Protein AF-J0D3K5-F1 (afdb_monomer_lite)

Secondary structure (DSSP, 8-state):
-HHHHHHHHHSS---HHHHHHHHHHHHHHHHHHIIIIITT-GGGHHHHHHHHHHHHHHHHHHHHH--HIIIIIHHHHHHHHHHHHHH--SS-TTTT--

Foldseek 3Di:
DQVQLLVQQADQDHDLVSLVVSLVVLVVVLVVCCVPPVVVPPVRCVVVVPRVVVSNCSSVVCVVPNGPNVPPVVVVVVVLVVQQVVVVCPPCSCPPVD

Sequence (98 aa):
LLVAGIRIIYQKRATREQLEQAADYLARFLKGFEELYIRRRQERMHLHTQIIHLVQHLAPEYLRVGPGGLHSQWTLERHIGNLTDELRLHSNPYQNLA

pLDDT: mean 88.51, std 10.03, range [55.66, 98.12]

Radius of gyration: 17.69 Å; chains: 1; bounding box: 28×44×45 Å

Structure (mmCIF, N/CA/C/O backbone):
data_AF-J0D3K5-F1
#
_entry.id   AF-J0D3K5-F1
#
loop_
_atom_site.group_PDB
_atom_site.id
_atom_site.type_symbol
_atom_site.label_atom_id
_atom_site.label_alt_id
_atom_site.label_comp_id
_atom_site.label_asym_id
_atom_site.label_entity_id
_atom_site.label_seq_id
_atom_site.pdbx_PDB_ins_code
_atom_site.Cartn_x
_atom_site.Cartn_y
_atom_site.Cartn_z
_atom_site.occupancy
_atom_site.B_iso_or_equiv
_atom_site.auth_seq_id
_atom_site.auth_comp_id
_atom_site.auth_asym_id
_atom_site.auth_atom_id
_atom_site.pdbx_PDB_model_num
ATOM 1 N N . LEU A 1 1 ? -11.653 2.966 0.189 1.00 92.25 1 LEU A N 1
ATOM 2 C CA . LEU A 1 1 ? -10.313 3.474 0.568 1.00 92.25 1 LEU A CA 1
ATOM 3 C C . LEU A 1 1 ? -9.210 2.462 0.262 1.00 92.25 1 LEU A C 1
ATOM 5 O O . LEU A 1 1 ? -8.291 2.842 -0.447 1.00 92.25 1 LEU A O 1
ATOM 9 N N . LEU A 1 2 ? -9.347 1.182 0.652 1.00 95.62 2 LEU A N 1
ATOM 10 C CA . LEU A 1 2 ? -8.371 0.125 0.316 1.00 95.62 2 LEU A CA 1
ATOM 11 C C . LEU A 1 2 ? -7.957 0.119 -1.163 1.00 95.62 2 LEU A C 1
ATOM 13 O O . LEU A 1 2 ? -6.789 0.315 -1.467 1.00 95.62 2 LEU A O 1
ATOM 17 N N . VAL A 1 3 ? -8.915 -0.045 -2.084 1.00 96.88 3 VAL A N 1
ATOM 18 C CA . VAL A 1 3 ? -8.635 -0.136 -3.532 1.00 96.88 3 VAL A CA 1
ATOM 19 C C . VAL A 1 3 ? -7.857 1.077 -4.051 1.00 96.88 3 VAL A C 1
ATOM 21 O O . VAL A 1 3 ? -6.952 0.921 -4.864 1.00 96.88 3 VAL A O 1
ATOM 24 N N . ALA A 1 4 ? -8.183 2.280 -3.572 1.00 97.44 4 ALA A N 1
ATOM 25 C CA . ALA A 1 4 ? -7.495 3.500 -3.982 1.00 97.44 4 ALA A CA 1
ATOM 26 C C . ALA A 1 4 ? -6.033 3.509 -3.504 1.00 97.44 4 ALA A C 1
ATOM 28 O O . ALA A 1 4 ? -5.142 3.760 -4.308 1.00 97.44 4 ALA A O 1
ATOM 29 N N . GLY A 1 5 ? -5.784 3.156 -2.236 1.00 96.62 5 GLY A N 1
ATOM 30 C CA . GLY A 1 5 ? -4.424 3.026 -1.706 1.00 96.62 5 GLY A CA 1
ATOM 31 C C . GLY A 1 5 ? -3.618 1.955 -2.444 1.00 96.62 5 GLY A C 1
ATOM 32 O O . GLY A 1 5 ? -2.519 2.227 -2.914 1.00 96.62 5 GLY A O 1
ATOM 33 N N . ILE A 1 6 ? -4.194 0.766 -2.650 1.00 95.75 6 ILE A N 1
ATOM 34 C CA . ILE A 1 6 ? -3.537 -0.337 -3.371 1.00 95.75 6 ILE A CA 1
ATOM 35 C C . ILE A 1 6 ? -3.161 0.061 -4.804 1.00 95.75 6 ILE A C 1
ATOM 37 O O . ILE A 1 6 ? -2.048 -0.219 -5.239 1.00 95.75 6 ILE A O 1
ATOM 41 N N . ARG A 1 7 ? -4.032 0.769 -5.534 1.00 96.44 7 ARG A N 1
ATOM 42 C CA . ARG A 1 7 ? -3.714 1.235 -6.896 1.00 96.44 7 ARG A CA 1
ATOM 43 C C . ARG A 1 7 ? -2.485 2.147 -6.936 1.00 96.44 7 ARG A C 1
ATOM 45 O O . ARG A 1 7 ? -1.682 2.019 -7.854 1.00 96.44 7 ARG A O 1
ATOM 52 N N . ILE A 1 8 ? -2.311 3.013 -5.937 1.00 96.69 8 ILE A N 1
ATOM 53 C CA . ILE A 1 8 ? -1.134 3.887 -5.829 1.00 96.69 8 ILE A CA 1
ATOM 54 C C . ILE A 1 8 ? 0.134 3.091 -5.473 1.00 96.69 8 ILE A C 1
ATOM 56 O O . ILE A 1 8 ? 1.214 3.399 -5.968 1.00 96.69 8 ILE A O 1
ATOM 60 N N . ILE A 1 9 ? 0.024 2.053 -4.640 1.00 96.25 9 ILE A N 1
ATOM 61 C CA . ILE A 1 9 ? 1.175 1.226 -4.240 1.00 96.25 9 ILE A CA 1
ATOM 62 C C . ILE A 1 9 ? 1.687 0.347 -5.390 1.00 96.25 9 ILE A C 1
ATOM 64 O O . ILE A 1 9 ? 2.890 0.112 -5.507 1.00 96.25 9 ILE A O 1
ATOM 68 N N . TYR A 1 10 ? 0.788 -0.162 -6.232 1.00 94.50 10 TYR A N 1
ATOM 69 C CA . TYR A 1 10 ? 1.132 -1.154 -7.258 1.00 94.50 10 TYR A CA 1
ATOM 70 C C . TYR A 1 10 ? 1.334 -0.570 -8.664 1.00 94.50 10 TYR A C 1
ATOM 72 O O . TYR A 1 10 ? 1.725 -1.298 -9.575 1.00 94.50 10 TYR A O 1
ATOM 80 N N . GLN A 1 11 ? 1.133 0.734 -8.866 1.00 91.50 11 GLN A N 1
ATOM 81 C CA . GLN A 1 11 ? 1.534 1.395 -10.113 1.00 91.50 11 GLN A CA 1
ATOM 82 C C . GLN A 1 11 ? 3.062 1.481 -10.239 1.00 91.50 11 GLN A C 1
ATOM 84 O O . GLN A 1 11 ? 3.788 1.525 -9.253 1.00 91.50 11 GLN A O 1
ATOM 89 N N . LYS A 1 12 ? 3.565 1.552 -11.478 1.00 92.44 12 LYS A N 1
ATOM 90 C CA . LYS A 1 12 ? 5.012 1.555 -11.775 1.00 92.44 12 LYS A CA 1
ATOM 91 C C . LYS A 1 12 ? 5.775 2.737 -11.165 1.00 92.44 12 LYS A C 1
ATOM 93 O O . LYS A 1 12 ? 6.990 2.655 -11.014 1.00 92.44 12 LYS A O 1
ATOM 98 N N . ARG A 1 13 ? 5.095 3.860 -10.920 1.00 93.94 13 ARG A N 1
ATOM 99 C CA . ARG A 1 13 ? 5.658 5.099 -10.369 1.00 93.94 13 ARG A CA 1
ATOM 100 C C . ARG A 1 13 ? 4.584 5.819 -9.564 1.00 93.94 13 ARG A C 1
ATOM 102 O O . ARG A 1 13 ? 3.433 5.830 -9.983 1.00 93.94 13 ARG A O 1
ATOM 109 N N . ALA A 1 14 ? 4.984 6.451 -8.471 1.00 96.06 14 ALA A N 1
ATOM 110 C CA . ALA A 1 14 ? 4.144 7.247 -7.593 1.00 96.06 14 ALA A CA 1
ATOM 111 C C . ALA A 1 14 ? 5.002 8.377 -7.016 1.00 96.06 14 ALA A C 1
ATOM 113 O O . ALA A 1 14 ? 6.188 8.161 -6.744 1.00 96.06 14 ALA A O 1
ATOM 114 N N . THR A 1 15 ? 4.429 9.565 -6.848 1.00 96.94 15 THR A N 1
ATOM 115 C CA . THR A 1 15 ? 5.097 10.669 -6.146 1.00 96.94 15 THR A CA 1
ATOM 116 C C . THR A 1 15 ? 4.991 10.487 -4.633 1.00 96.94 15 THR A C 1
ATOM 118 O O . THR A 1 15 ? 4.189 9.686 -4.146 1.00 96.94 15 THR A O 1
ATOM 121 N N . ARG A 1 16 ? 5.782 11.240 -3.863 1.00 95.88 16 ARG A N 1
ATOM 122 C CA . ARG A 1 16 ? 5.735 11.184 -2.397 1.00 95.88 16 ARG A CA 1
ATOM 123 C C . ARG A 1 16 ? 4.357 11.567 -1.854 1.00 95.88 16 ARG A C 1
ATOM 125 O O . ARG A 1 16 ? 3.852 10.891 -0.968 1.00 95.88 16 ARG A O 1
ATOM 132 N N . GLU A 1 17 ? 3.718 12.567 -2.447 1.00 97.94 17 GLU A N 1
ATOM 133 C CA . GLU A 1 17 ? 2.384 13.041 -2.067 1.00 97.94 17 GLU A CA 1
ATOM 134 C C . GLU A 1 17 ? 1.327 11.958 -2.317 1.00 97.94 17 GLU A C 1
ATOM 136 O O . GLU A 1 17 ? 0.437 11.737 -1.497 1.00 97.94 17 GLU A O 1
ATOM 141 N N . GLN A 1 18 ? 1.447 11.224 -3.430 1.00 97.62 18 GLN A N 1
ATOM 142 C CA . GLN A 1 18 ? 0.580 10.079 -3.705 1.00 97.62 18 GLN A CA 1
ATOM 143 C C . GLN A 1 18 ? 0.789 8.964 -2.674 1.00 97.62 18 GLN A C 1
ATOM 145 O O . GLN A 1 18 ? -0.181 8.355 -2.231 1.00 97.62 18 GLN A O 1
ATOM 150 N N . LEU A 1 19 ? 2.030 8.700 -2.256 1.00 97.12 19 LEU A N 1
ATOM 151 C CA . LEU A 1 19 ? 2.324 7.687 -1.236 1.00 97.12 19 LEU A CA 1
ATOM 152 C C . LEU A 1 19 ? 1.808 8.086 0.150 1.00 97.12 19 LEU A C 1
ATOM 154 O O . LEU A 1 19 ? 1.285 7.236 0.867 1.00 97.12 19 LEU A O 1
ATOM 158 N N . GLU A 1 20 ? 1.890 9.365 0.510 1.00 97.62 20 GLU A N 1
ATOM 159 C CA . GLU A 1 20 ? 1.292 9.902 1.738 1.00 97.62 20 GLU A CA 1
ATOM 160 C C . GLU A 1 20 ? -0.240 9.785 1.700 1.00 97.62 20 GLU A C 1
ATOM 162 O O . GLU A 1 20 ? -0.858 9.329 2.665 1.00 97.62 20 GLU A O 1
ATOM 167 N N . GLN A 1 21 ? -0.858 10.072 0.551 1.00 97.94 21 GLN A N 1
ATOM 168 C CA . GLN A 1 21 ? -2.288 9.848 0.337 1.00 97.94 21 GLN A CA 1
ATOM 169 C C . GLN A 1 21 ? -2.663 8.360 0.431 1.00 97.94 21 GLN A C 1
ATOM 171 O O . GLN A 1 21 ? -3.676 8.008 1.040 1.00 97.94 21 GLN A O 1
ATOM 176 N N . ALA A 1 22 ? -1.852 7.467 -0.140 1.00 97.50 22 ALA A N 1
ATOM 177 C CA . ALA A 1 22 ? -2.058 6.030 -0.024 1.00 97.50 22 ALA A CA 1
ATOM 178 C C . ALA A 1 22 ? -1.965 5.579 1.439 1.00 97.50 22 ALA A C 1
ATOM 180 O O . ALA A 1 22 ? -2.820 4.816 1.888 1.00 97.50 22 ALA A O 1
ATOM 181 N N . ALA A 1 23 ? -0.988 6.084 2.196 1.00 97.06 23 ALA A N 1
ATOM 182 C CA . ALA A 1 23 ? -0.846 5.794 3.617 1.00 97.06 23 ALA A CA 1
ATOM 183 C C . ALA A 1 23 ? -2.096 6.210 4.415 1.00 97.06 23 ALA A C 1
ATOM 185 O O . ALA A 1 23 ? -2.607 5.396 5.187 1.00 97.06 23 ALA A O 1
ATOM 186 N N . ASP A 1 24 ? -2.652 7.407 4.177 1.00 97.75 24 ASP A N 1
ATOM 187 C CA . ASP A 1 24 ? -3.917 7.841 4.800 1.00 97.75 24 ASP A CA 1
ATOM 188 C C . ASP A 1 24 ? -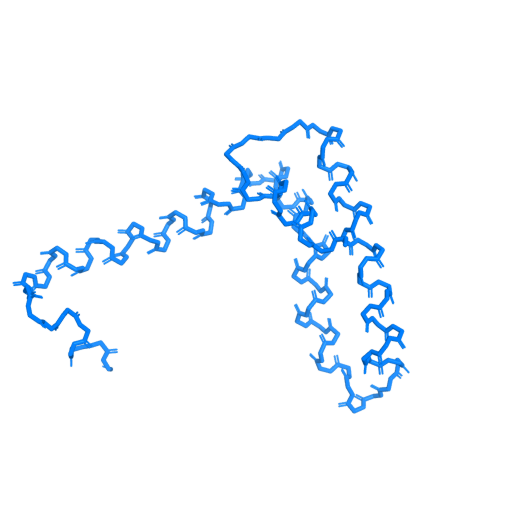5.080 6.902 4.445 1.00 97.75 24 ASP A C 1
ATOM 190 O O . ASP A 1 24 ? -5.804 6.416 5.320 1.00 97.75 24 ASP A O 1
ATOM 194 N N . TYR A 1 25 ? -5.245 6.584 3.158 1.00 98.12 25 TYR A N 1
ATOM 195 C CA . TYR A 1 25 ? -6.326 5.714 2.696 1.00 98.12 25 TYR A CA 1
ATOM 196 C C . TYR A 1 25 ? -6.261 4.320 3.318 1.00 98.12 25 TYR A C 1
ATOM 198 O O . TYR A 1 25 ? -7.297 3.768 3.708 1.00 98.12 25 TYR A O 1
ATOM 206 N N . LEU A 1 26 ? -5.061 3.750 3.413 1.00 97.00 26 LEU A N 1
ATOM 207 C CA . LEU A 1 26 ? -4.842 2.435 4.000 1.00 97.00 26 LEU A CA 1
ATOM 208 C C . LEU A 1 26 ? -5.038 2.466 5.520 1.00 97.00 26 LEU A C 1
ATOM 210 O O . LEU A 1 26 ? -5.737 1.601 6.043 1.00 97.00 26 LEU A O 1
ATOM 214 N N . ALA A 1 27 ? -4.548 3.491 6.222 1.00 96.06 27 ALA A N 1
ATOM 215 C CA . ALA A 1 27 ? -4.760 3.648 7.662 1.00 96.06 27 ALA A CA 1
ATOM 216 C C . ALA A 1 27 ? -6.251 3.775 8.019 1.00 96.06 27 ALA A C 1
ATOM 218 O O . ALA A 1 27 ? -6.749 3.100 8.923 1.00 96.06 27 ALA A O 1
ATOM 219 N N . ARG A 1 28 ? -7.004 4.586 7.265 1.00 97.31 28 ARG A N 1
ATOM 220 C CA . ARG A 1 28 ? -8.455 4.746 7.453 1.00 97.31 28 ARG A CA 1
ATOM 221 C C . ARG A 1 28 ? -9.225 3.469 7.143 1.00 97.31 28 ARG A C 1
ATOM 223 O O . ARG A 1 28 ? -10.186 3.152 7.840 1.00 97.31 28 ARG A O 1
ATOM 230 N N . PHE A 1 29 ? -8.806 2.732 6.115 1.00 96.06 29 PHE A N 1
ATOM 231 C CA . PHE A 1 29 ? -9.359 1.409 5.844 1.00 96.06 29 PHE A CA 1
ATOM 232 C C . PHE A 1 29 ? -9.105 0.448 7.011 1.00 96.06 29 PHE A C 1
ATOM 234 O O . PHE A 1 29 ? -10.050 -0.189 7.466 1.00 96.06 29 PHE A O 1
ATOM 241 N N . LEU A 1 30 ? -7.870 0.372 7.515 1.00 95.12 30 LEU A N 1
ATOM 242 C CA . LEU A 1 30 ? -7.503 -0.527 8.610 1.00 95.12 30 LEU A CA 1
ATOM 243 C C . LEU A 1 30 ? -8.264 -0.218 9.896 1.00 95.12 30 LEU A C 1
ATOM 245 O O . LEU A 1 30 ? -8.727 -1.143 10.554 1.00 95.12 30 LEU A O 1
ATOM 249 N N . LYS A 1 31 ? -8.476 1.065 10.210 1.00 94.56 31 LYS A N 1
ATOM 250 C CA . LYS A 1 31 ? -9.330 1.465 11.333 1.00 94.56 31 LYS A CA 1
ATOM 251 C C . LYS A 1 31 ? -10.750 0.903 11.191 1.00 94.56 31 LYS A C 1
ATOM 253 O O . LYS A 1 31 ? -11.249 0.269 12.113 1.00 94.56 31 LYS A O 1
ATOM 258 N N . GLY A 1 32 ? -11.374 1.076 10.024 1.00 94.62 32 GLY A N 1
ATOM 259 C CA . GLY A 1 32 ? -12.708 0.522 9.766 1.00 94.62 32 GLY A CA 1
ATOM 260 C C . GLY A 1 32 ? -12.728 -1.010 9.760 1.00 94.62 32 GLY A C 1
ATOM 261 O O . GLY A 1 32 ? -13.690 -1.620 10.219 1.00 94.62 32 GLY A O 1
ATOM 262 N N . PHE A 1 33 ? -11.659 -1.647 9.279 1.00 93.38 33 PHE A N 1
ATOM 263 C CA . PHE A 1 33 ? -11.518 -3.101 9.300 1.00 93.38 33 PHE A CA 1
ATOM 264 C C . PHE A 1 33 ? -11.447 -3.642 10.735 1.00 93.38 33 PHE A C 1
ATOM 266 O O . PHE A 1 33 ? -12.174 -4.577 11.078 1.00 93.38 33 PHE A O 1
ATOM 273 N N . GLU A 1 34 ? -10.630 -3.017 11.585 1.00 93.06 34 GLU A N 1
ATOM 274 C CA . GLU A 1 34 ? -10.538 -3.329 13.011 1.00 93.06 34 GLU A CA 1
ATOM 275 C C . GLU A 1 34 ? -11.903 -3.165 13.693 1.00 93.06 34 GLU A C 1
ATOM 277 O O . GLU A 1 34 ? -12.362 -4.075 14.378 1.00 93.06 34 GLU A O 1
ATOM 282 N N . GLU A 1 35 ? -12.597 -2.049 13.458 1.00 94.06 35 GLU A N 1
ATOM 283 C CA . GLU A 1 35 ? -13.900 -1.748 14.068 1.00 94.06 35 GLU A CA 1
ATOM 284 C C . GLU A 1 35 ? -15.026 -2.694 13.616 1.00 94.06 35 GLU A C 1
ATOM 286 O O . GLU A 1 35 ? -15.906 -3.022 14.411 1.00 94.06 35 GLU A O 1
ATOM 291 N N . LEU A 1 36 ? -15.016 -3.160 12.365 1.00 94.38 36 LEU A N 1
ATOM 292 C CA . LEU A 1 36 ? -16.077 -4.019 11.828 1.00 94.38 36 LEU A CA 1
ATOM 293 C C . LEU A 1 36 ? -15.831 -5.504 12.104 1.00 94.38 36 LEU A C 1
ATOM 295 O O . LEU A 1 36 ? -16.749 -6.227 12.504 1.00 94.38 36 LEU A O 1
ATOM 299 N N . TYR A 1 37 ? -14.602 -5.972 11.897 1.00 92.06 37 TYR A N 1
ATOM 300 C CA . TYR A 1 37 ? -14.318 -7.404 11.835 1.00 92.06 37 TYR A CA 1
ATOM 301 C C . TYR A 1 37 ? -13.654 -7.926 13.105 1.00 92.06 37 TYR A C 1
ATOM 303 O O . TYR A 1 37 ? -14.114 -8.934 13.649 1.00 92.06 37 TYR A O 1
ATOM 311 N N . ILE A 1 38 ? -12.633 -7.242 13.621 1.00 92.06 38 ILE A N 1
ATOM 312 C CA . ILE A 1 38 ? -11.839 -7.727 14.761 1.00 92.06 38 ILE A CA 1
ATOM 313 C C . ILE A 1 38 ? -12.487 -7.313 16.084 1.00 92.06 38 ILE A C 1
ATOM 315 O O . ILE A 1 38 ? -12.661 -8.146 16.974 1.00 92.06 38 ILE A O 1
ATOM 319 N N . ARG A 1 39 ? -12.934 -6.057 16.194 1.00 93.25 39 ARG A N 1
ATOM 320 C CA . ARG A 1 39 ? -13.591 -5.462 17.369 1.00 93.25 39 ARG A CA 1
ATOM 321 C C . ARG A 1 39 ? -12.793 -5.653 18.662 1.00 93.25 39 ARG A C 1
ATOM 323 O O . ARG A 1 39 ? -13.399 -5.838 19.718 1.00 93.25 39 ARG A O 1
ATOM 330 N N . ARG A 1 40 ? -11.454 -5.661 18.581 1.00 89.62 40 ARG A N 1
ATOM 331 C CA . ARG A 1 40 ? -10.543 -5.982 19.698 1.00 89.62 40 ARG A CA 1
ATOM 332 C C . ARG A 1 40 ? -10.866 -7.300 20.409 1.00 89.62 40 ARG A C 1
ATOM 334 O O . ARG A 1 40 ? -10.601 -7.456 21.599 1.00 89.62 40 ARG A O 1
ATOM 341 N N . ARG A 1 41 ? -11.483 -8.244 19.700 1.00 93.12 41 ARG A N 1
ATOM 342 C CA . ARG A 1 41 ? -11.862 -9.534 20.264 1.00 93.12 41 ARG A CA 1
ATOM 343 C C . ARG A 1 41 ? -10.720 -10.522 20.128 1.00 93.12 41 ARG A C 1
ATOM 345 O O . ARG A 1 41 ? -10.214 -10.736 19.026 1.00 93.12 41 ARG A O 1
ATOM 352 N N . GLN A 1 42 ? -10.337 -11.142 21.240 1.00 92.19 42 GLN A N 1
ATOM 353 C CA . GLN A 1 42 ? -9.179 -12.031 21.306 1.00 92.19 42 GLN A CA 1
ATOM 354 C C . GLN A 1 42 ? -9.280 -13.188 20.307 1.00 92.19 42 GLN A C 1
ATOM 356 O O . GLN A 1 42 ? -8.300 -13.501 19.634 1.00 92.19 42 GLN A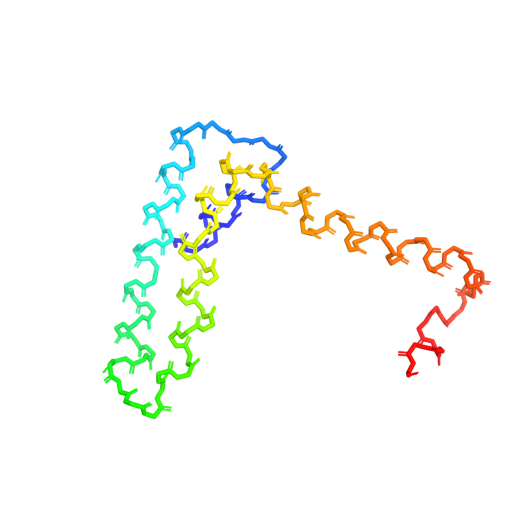 O 1
ATOM 361 N N . GLU A 1 43 ? -10.473 -13.757 20.116 1.00 94.00 43 GLU A N 1
ATOM 362 C CA . GLU A 1 43 ? -10.701 -14.849 19.167 1.00 94.00 43 GLU A CA 1
ATOM 363 C C . GLU A 1 43 ? -10.478 -14.444 17.698 1.00 94.00 43 GLU A C 1
ATOM 365 O O . GLU A 1 43 ? -10.322 -15.302 16.834 1.00 94.00 43 GLU A O 1
ATOM 370 N N . ARG A 1 44 ? -10.404 -13.138 17.405 1.00 90.19 44 ARG A N 1
ATOM 371 C CA . ARG 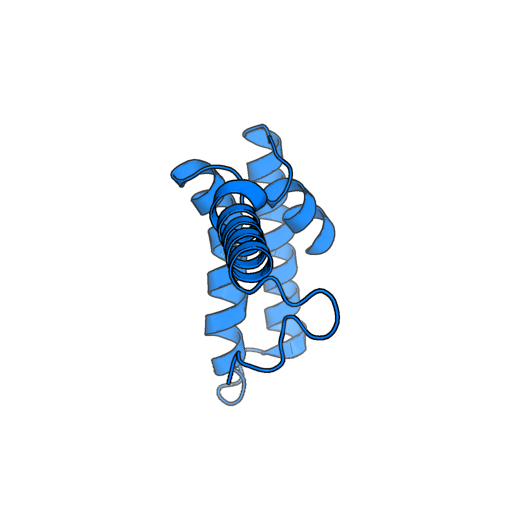A 1 44 ? -10.204 -12.572 16.059 1.00 90.19 44 ARG A CA 1
ATOM 372 C C . ARG A 1 44 ? -8.858 -11.878 15.882 1.00 90.19 44 ARG A C 1
ATOM 374 O O . ARG A 1 44 ? -8.557 -11.428 14.780 1.00 90.19 44 ARG A O 1
ATOM 381 N N . MET A 1 45 ? -8.027 -11.822 16.922 1.00 87.31 45 MET A N 1
ATOM 382 C CA . MET A 1 45 ? -6.723 -11.147 16.867 1.00 87.31 45 MET A CA 1
ATOM 383 C C . MET A 1 45 ? -5.767 -11.763 15.841 1.00 87.31 45 MET A C 1
ATOM 385 O O . MET A 1 45 ? -4.893 -11.072 15.329 1.00 87.31 45 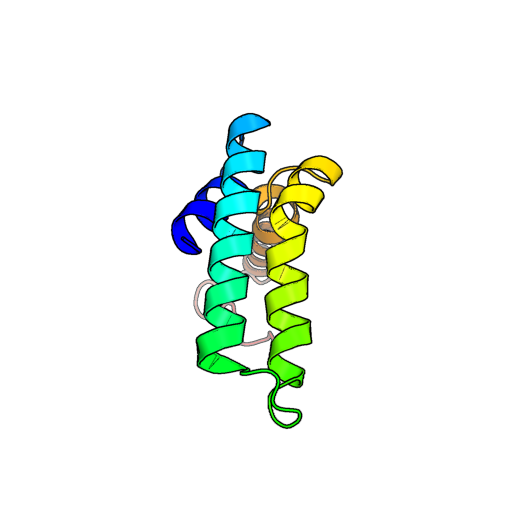MET A O 1
ATOM 389 N N . HIS A 1 46 ? -5.958 -13.028 15.465 1.00 86.12 46 HIS A N 1
ATOM 390 C CA . HIS A 1 46 ? -5.194 -13.653 14.383 1.00 86.12 46 HIS A CA 1
ATOM 391 C C . HIS A 1 46 ? -5.373 -12.934 13.028 1.00 86.12 46 HIS A C 1
ATOM 393 O O . HIS A 1 46 ? -4.441 -12.900 12.227 1.00 86.12 46 HIS A O 1
ATOM 399 N N . LEU A 1 47 ? -6.530 -12.299 12.787 1.00 82.81 47 LEU A N 1
ATOM 400 C CA . LEU A 1 47 ? -6.778 -11.476 11.595 1.00 82.81 47 LEU A CA 1
ATOM 401 C C . LEU A 1 47 ? -6.037 -10.134 11.656 1.00 82.81 47 LEU A C 1
ATOM 403 O O . LEU A 1 47 ? -5.661 -9.596 10.613 1.00 82.81 47 LEU A O 1
ATOM 407 N N . HIS A 1 48 ? -5.807 -9.606 12.865 1.00 83.81 48 HIS A N 1
ATOM 408 C CA . HIS A 1 48 ? -5.101 -8.344 13.082 1.00 83.81 48 HIS A CA 1
ATOM 409 C C . HIS A 1 48 ? -3.675 -8.441 12.536 1.00 83.81 48 HIS A C 1
ATOM 411 O O . HIS A 1 48 ? -3.274 -7.637 11.700 1.00 83.81 48 HIS A O 1
ATOM 417 N N . THR A 1 49 ? -2.913 -9.452 12.957 1.00 77.12 49 THR A N 1
ATOM 418 C CA . THR A 1 49 ? -1.490 -9.573 12.612 1.00 77.12 49 THR A CA 1
ATOM 419 C C . THR A 1 49 ? -1.250 -9.636 11.109 1.00 77.12 49 THR A C 1
ATOM 421 O O . THR A 1 49 ? -0.360 -8.955 10.618 1.00 77.12 49 THR A O 1
ATOM 424 N N . GLN A 1 50 ? -2.039 -10.409 10.360 1.00 79.00 50 GLN A N 1
ATOM 425 C CA . GLN A 1 50 ? -1.784 -10.583 8.927 1.00 79.00 50 GLN A CA 1
ATOM 426 C C . GLN A 1 50 ? -2.215 -9.368 8.105 1.00 79.00 50 GLN A C 1
ATOM 428 O O . GLN A 1 50 ? -1.451 -8.883 7.274 1.00 79.00 50 GLN A O 1
ATOM 433 N N . ILE A 1 51 ? -3.423 -8.851 8.342 1.00 84.12 51 ILE A N 1
ATOM 434 C CA . ILE A 1 51 ? -3.988 -7.800 7.490 1.00 84.12 51 ILE A CA 1
ATOM 435 C C . ILE A 1 51 ? -3.431 -6.429 7.862 1.00 84.12 51 ILE A C 1
ATOM 437 O O . ILE A 1 51 ? -3.034 -5.677 6.973 1.00 84.12 51 ILE A O 1
ATOM 441 N N . ILE A 1 52 ? -3.374 -6.096 9.155 1.00 83.38 52 ILE A N 1
ATOM 442 C CA . ILE A 1 52 ? -2.926 -4.765 9.583 1.00 83.38 52 ILE A CA 1
ATOM 443 C C . ILE A 1 52 ? -1.443 -4.595 9.296 1.00 83.38 52 ILE A C 1
ATOM 445 O O . ILE A 1 52 ? -1.078 -3.600 8.680 1.00 83.38 52 ILE A O 1
ATOM 449 N N . HIS A 1 53 ? -0.604 -5.577 9.640 1.00 82.81 53 HIS A N 1
ATOM 450 C CA . HIS A 1 53 ? 0.831 -5.477 9.381 1.00 82.81 53 HIS A CA 1
ATOM 451 C C . HIS A 1 53 ? 1.123 -5.341 7.882 1.00 82.81 53 HIS A C 1
ATOM 453 O O . HIS A 1 53 ? 1.806 -4.402 7.475 1.00 82.81 53 HIS A O 1
ATOM 459 N N . LEU A 1 54 ? 0.546 -6.215 7.047 1.00 86.88 54 LEU A N 1
ATOM 460 C CA . LEU A 1 54 ? 0.775 -6.173 5.604 1.00 86.88 54 LEU A CA 1
ATOM 461 C C . LEU A 1 54 ? 0.362 -4.823 5.012 1.00 86.88 54 LEU A C 1
ATOM 463 O O . LEU A 1 54 ? 1.15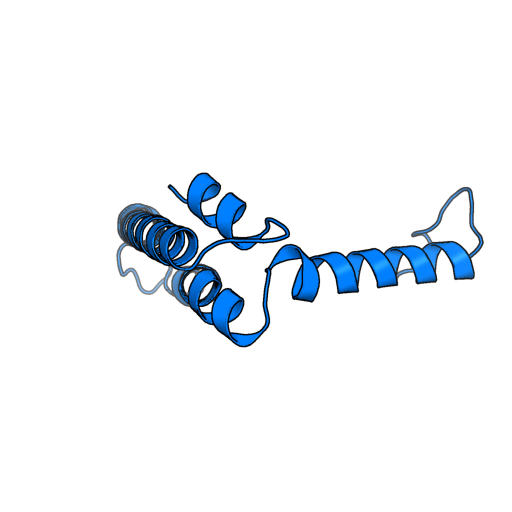8 -4.173 4.343 1.00 86.88 54 LEU A O 1
ATOM 467 N N . VAL A 1 55 ? -0.873 -4.386 5.267 1.00 92.94 55 VAL A N 1
ATOM 468 C CA . VAL A 1 55 ? -1.438 -3.191 4.628 1.00 92.94 55 VAL A CA 1
ATOM 469 C C . VAL A 1 55 ? -0.805 -1.903 5.163 1.00 92.94 55 VAL A C 1
ATOM 471 O O . VAL A 1 55 ? -0.581 -0.973 4.388 1.00 92.94 55 VAL A O 1
ATOM 474 N N . GLN A 1 56 ? -0.477 -1.840 6.457 1.00 92.50 56 GLN A N 1
ATOM 475 C CA . GLN A 1 56 ? 0.143 -0.667 7.082 1.00 92.50 56 GLN A CA 1
ATOM 476 C C . GLN A 1 56 ? 1.547 -0.398 6.532 1.00 92.50 56 GLN A C 1
ATOM 478 O O . GLN A 1 56 ? 1.949 0.760 6.407 1.00 92.50 56 GLN A O 1
ATOM 483 N N . HIS A 1 57 ? 2.290 -1.450 6.185 1.00 91.88 57 HIS A N 1
ATOM 484 C CA . HIS A 1 57 ? 3.662 -1.313 5.709 1.00 91.88 57 HIS A CA 1
ATOM 485 C C . HIS A 1 57 ? 3.790 -1.023 4.212 1.00 91.88 57 HIS A C 1
ATOM 487 O O . HIS A 1 57 ? 4.870 -0.631 3.788 1.00 91.88 57 HIS A O 1
ATOM 493 N N . LEU A 1 58 ? 2.718 -1.102 3.415 1.00 93.69 58 LEU A N 1
ATOM 494 C CA . LEU A 1 58 ? 2.811 -0.947 1.956 1.00 93.69 58 LEU A CA 1
ATOM 495 C C . LEU A 1 58 ? 3.426 0.386 1.493 1.00 93.69 58 LEU A C 1
ATOM 497 O O . LEU A 1 58 ? 4.281 0.387 0.611 1.00 93.69 58 LEU A O 1
ATOM 501 N N . ALA A 1 59 ? 3.016 1.522 2.066 1.00 95.00 59 ALA A N 1
ATOM 502 C CA . ALA A 1 59 ? 3.546 2.831 1.662 1.00 95.00 59 ALA A CA 1
ATOM 503 C C . ALA A 1 59 ? 4.998 3.073 2.136 1.00 95.00 59 ALA A C 1
ATOM 505 O O . ALA A 1 59 ? 5.820 3.484 1.313 1.00 95.00 59 ALA A O 1
ATOM 506 N N . PRO A 1 60 ? 5.367 2.780 3.402 1.00 93.69 60 PRO A N 1
ATOM 507 C CA . PRO A 1 60 ? 6.769 2.797 3.828 1.00 93.69 60 PRO A CA 1
ATOM 508 C C . PRO A 1 60 ? 7.662 1.870 2.998 1.00 93.69 60 PRO A C 1
ATOM 510 O O . PRO A 1 60 ? 8.777 2.238 2.637 1.00 93.69 60 PRO A O 1
ATOM 513 N N . GLU A 1 61 ? 7.160 0.685 2.662 1.00 93.75 61 GLU A N 1
ATOM 514 C CA . GLU A 1 61 ? 7.893 -0.301 1.878 1.00 93.75 61 GLU A CA 1
ATOM 515 C C . GLU A 1 61 ? 8.124 0.184 0.446 1.00 93.75 61 GLU A C 1
ATOM 517 O O . GLU A 1 61 ? 9.235 0.065 -0.069 1.00 93.75 61 GLU A O 1
ATOM 522 N N . TYR A 1 62 ? 7.129 0.845 -0.156 1.00 94.94 62 TYR A N 1
ATOM 523 C CA . TYR A 1 62 ? 7.294 1.502 -1.450 1.00 94.94 62 TYR A CA 1
ATOM 524 C C . TYR A 1 62 ? 8.478 2.482 -1.435 1.00 94.94 62 TYR A C 1
ATOM 526 O O . TYR A 1 62 ? 9.277 2.511 -2.368 1.00 94.94 62 TYR A O 1
ATOM 534 N N . LEU A 1 63 ? 8.622 3.283 -0.374 1.00 93.56 63 LEU A N 1
ATOM 535 C CA . LEU A 1 63 ? 9.745 4.220 -0.237 1.00 93.56 63 LEU A CA 1
ATOM 536 C C . LEU A 1 63 ? 11.091 3.507 -0.045 1.00 93.56 63 LEU A C 1
ATOM 538 O O . LEU A 1 63 ? 12.122 4.040 -0.449 1.00 93.56 63 LEU A O 1
ATOM 542 N N . ARG A 1 64 ? 11.088 2.323 0.577 1.00 94.38 64 ARG A N 1
ATOM 543 C CA . ARG A 1 64 ? 12.294 1.555 0.906 1.00 94.38 64 ARG A CA 1
ATOM 544 C C . ARG A 1 64 ? 12.837 0.760 -0.280 1.00 94.38 64 ARG A C 1
ATOM 546 O O . ARG A 1 64 ? 14.045 0.757 -0.497 1.00 94.38 64 ARG A O 1
ATOM 553 N N . VAL A 1 65 ? 11.967 0.058 -1.006 1.00 93.50 65 VAL A N 1
ATOM 554 C CA . VAL A 1 65 ? 12.357 -0.906 -2.059 1.00 93.50 65 VAL A CA 1
ATOM 555 C C . VAL A 1 65 ? 11.722 -0.624 -3.419 1.00 93.50 65 VAL A C 1
ATOM 557 O O . VAL A 1 65 ? 11.959 -1.352 -4.380 1.00 93.50 65 VAL A O 1
ATOM 560 N N . GLY A 1 66 ? 10.945 0.450 -3.532 1.00 93.25 66 GLY A N 1
ATOM 561 C CA . GLY A 1 66 ? 10.257 0.818 -4.760 1.00 93.25 66 GLY A CA 1
ATOM 562 C C . GLY A 1 66 ? 8.889 0.144 -4.919 1.00 93.25 66 GLY A C 1
ATOM 563 O O . GLY A 1 66 ? 8.363 -0.472 -3.990 1.00 93.25 66 GLY A O 1
ATOM 564 N N . PRO A 1 67 ? 8.278 0.268 -6.108 1.00 93.44 67 PRO A N 1
ATOM 565 C CA . PRO A 1 67 ? 6.877 -0.067 -6.311 1.00 93.44 67 PRO A CA 1
ATOM 566 C C . PRO A 1 67 ? 6.502 -1.502 -5.954 1.00 93.44 67 PRO A C 1
ATOM 568 O O . PRO A 1 67 ? 7.219 -2.440 -6.310 1.00 93.44 67 PRO A O 1
ATOM 571 N N . GLY A 1 68 ? 5.325 -1.671 -5.340 1.00 86.75 68 GLY A N 1
ATOM 572 C CA . GLY A 1 68 ? 4.766 -2.973 -4.958 1.00 86.75 68 GLY A CA 1
ATOM 573 C C . GLY A 1 68 ? 4.782 -3.970 -6.110 1.00 86.75 68 GLY A C 1
ATOM 574 O O . GLY A 1 68 ? 5.321 -5.071 -5.994 1.00 86.75 68 GLY A O 1
ATOM 575 N N . GLY A 1 69 ? 4.279 -3.527 -7.264 1.00 88.88 69 GLY A N 1
ATOM 576 C CA . GLY A 1 69 ? 4.198 -4.345 -8.469 1.00 88.88 69 GLY A CA 1
ATOM 577 C C . GLY A 1 69 ? 5.555 -4.773 -9.035 1.00 88.88 69 GLY A C 1
ATOM 578 O O . GLY A 1 69 ? 5.628 -5.798 -9.701 1.00 88.88 69 GLY A O 1
ATOM 579 N N . LEU A 1 70 ? 6.637 -4.033 -8.771 1.00 89.25 70 LEU A N 1
ATOM 580 C CA . LEU A 1 70 ? 7.958 -4.357 -9.320 1.00 89.25 70 LEU A CA 1
ATOM 581 C C . LEU A 1 70 ? 8.763 -5.301 -8.426 1.00 89.25 70 LEU A C 1
ATOM 583 O O . LEU A 1 70 ? 9.471 -6.151 -8.952 1.00 89.25 70 LEU A O 1
ATOM 587 N N . HIS A 1 71 ? 8.671 -5.176 -7.101 1.00 83.81 71 HIS A N 1
ATOM 588 C CA . HIS A 1 71 ? 9.475 -6.019 -6.211 1.00 83.81 71 HIS A CA 1
ATOM 589 C C . HIS A 1 71 ? 8.787 -7.349 -5.869 1.00 83.81 71 HIS A C 1
ATOM 591 O O . HIS A 1 71 ? 9.457 -8.377 -5.780 1.00 83.81 71 HIS A O 1
ATOM 597 N N . SER A 1 72 ? 7.460 -7.346 -5.699 1.00 81.19 72 SER A N 1
ATOM 598 C CA . SER A 1 72 ? 6.700 -8.538 -5.301 1.00 81.19 72 SER A CA 1
ATOM 599 C C . SER A 1 72 ? 6.109 -9.264 -6.511 1.00 81.19 72 SER A C 1
ATOM 601 O O . SER A 1 72 ? 6.477 -10.400 -6.803 1.00 81.19 72 SER A O 1
ATOM 603 N N . GLN A 1 73 ? 5.231 -8.584 -7.250 1.00 86.25 73 GLN A N 1
ATOM 604 C CA . GLN A 1 73 ? 4.448 -9.185 -8.326 1.00 86.25 73 GLN A CA 1
ATOM 605 C C . GLN A 1 73 ? 5.316 -9.560 -9.531 1.00 86.25 73 GLN A C 1
ATOM 607 O O . GLN A 1 73 ? 5.296 -10.712 -9.954 1.00 86.25 73 GLN A O 1
ATOM 612 N N . TRP A 1 74 ? 6.124 -8.628 -10.046 1.00 89.62 74 TRP A N 1
ATOM 613 C CA . TRP A 1 74 ? 6.938 -8.877 -11.237 1.00 89.62 74 TRP A CA 1
ATOM 614 C C . TRP A 1 74 ? 7.918 -10.040 -11.050 1.00 89.62 74 TRP A C 1
ATOM 616 O O . TRP A 1 74 ? 8.053 -10.865 -11.947 1.00 89.62 74 TRP A O 1
ATOM 626 N N . THR A 1 75 ? 8.564 -10.149 -9.885 1.00 87.62 75 THR A N 1
ATOM 627 C CA . THR A 1 75 ? 9.498 -11.247 -9.588 1.00 87.62 75 THR A CA 1
ATOM 628 C C . THR A 1 75 ? 8.804 -12.608 -9.665 1.00 87.62 75 THR A C 1
ATOM 630 O O . THR A 1 75 ? 9.314 -13.525 -10.310 1.00 87.62 75 THR A O 1
ATOM 633 N N . LEU A 1 76 ? 7.621 -12.732 -9.052 1.00 89.31 76 LEU A N 1
ATOM 634 C CA . LEU A 1 76 ? 6.837 -13.968 -9.068 1.00 89.31 76 LEU A CA 1
ATOM 635 C C . LEU A 1 76 ? 6.308 -14.288 -10.468 1.00 89.31 76 LEU A C 1
ATOM 637 O O . LEU A 1 76 ? 6.473 -15.409 -10.939 1.00 89.31 76 LEU A O 1
ATOM 641 N N . GLU A 1 77 ? 5.728 -13.309 -11.162 1.00 90.50 77 GLU A N 1
ATOM 642 C CA . GLU A 1 77 ? 5.216 -13.491 -12.526 1.00 90.50 77 GLU A CA 1
ATOM 643 C C . GLU A 1 77 ? 6.328 -13.876 -13.502 1.00 90.50 77 GLU A C 1
ATOM 645 O O . GLU A 1 77 ? 6.152 -14.764 -14.338 1.00 90.50 77 GLU A O 1
ATOM 650 N N . ARG A 1 78 ? 7.505 -13.255 -13.370 1.00 89.88 78 ARG A N 1
ATOM 651 C CA . ARG A 1 78 ? 8.674 -13.597 -14.177 1.00 89.88 78 ARG A CA 1
ATOM 652 C C . ARG A 1 78 ? 9.131 -15.025 -13.906 1.00 89.88 78 ARG A C 1
ATOM 654 O O . ARG A 1 78 ? 9.446 -15.736 -14.855 1.00 89.88 78 ARG A O 1
ATOM 661 N N . HIS A 1 79 ? 9.148 -15.448 -12.644 1.00 89.12 79 HIS A N 1
ATOM 662 C CA . HIS A 1 79 ? 9.513 -16.813 -12.282 1.00 89.12 79 HIS A CA 1
ATOM 663 C C . HIS A 1 79 ? 8.515 -17.841 -12.832 1.00 89.12 79 HIS A C 1
ATOM 665 O O . HIS A 1 79 ? 8.935 -18.815 -13.450 1.00 89.12 79 HIS A O 1
ATOM 671 N N . ILE A 1 80 ? 7.208 -17.585 -12.705 1.00 88.69 80 ILE A N 1
ATOM 672 C CA . ILE A 1 80 ? 6.154 -18.423 -13.303 1.00 88.69 80 ILE A CA 1
ATOM 673 C C . ILE A 1 80 ? 6.344 -18.525 -14.820 1.00 88.69 80 ILE A C 1
ATOM 675 O O . ILE A 1 80 ? 6.263 -19.619 -15.379 1.00 88.69 80 ILE A O 1
ATOM 679 N N . GLY A 1 81 ? 6.628 -17.402 -15.486 1.00 87.81 81 GLY A N 1
ATOM 680 C CA . GLY A 1 81 ? 6.905 -17.374 -16.921 1.00 87.81 81 GLY A CA 1
ATOM 681 C C . GLY A 1 81 ? 8.107 -18.238 -17.305 1.00 87.81 81 GLY A C 1
ATOM 682 O O . GLY A 1 81 ? 7.999 -19.041 -18.227 1.00 87.81 81 GLY A O 1
ATOM 683 N N . ASN A 1 82 ? 9.215 -18.129 -16.567 1.00 89.62 82 ASN A N 1
ATOM 684 C CA . ASN A 1 82 ? 10.409 -18.943 -16.804 1.00 89.62 82 ASN A CA 1
ATOM 685 C C . ASN A 1 82 ? 10.125 -20.443 -16.613 1.00 89.62 82 ASN A C 1
ATOM 687 O O . ASN A 1 82 ? 10.465 -21.233 -17.485 1.00 89.62 82 ASN A O 1
ATOM 691 N N . LEU A 1 83 ? 9.454 -20.837 -15.523 1.00 86.06 83 LEU A N 1
ATOM 692 C CA . LEU A 1 83 ? 9.095 -22.241 -15.279 1.00 86.06 83 LEU A CA 1
ATOM 693 C C . LEU A 1 83 ? 8.183 -22.795 -16.379 1.00 86.06 83 LEU A C 1
ATOM 695 O O . LEU A 1 83 ? 8.359 -23.924 -16.829 1.00 86.06 83 LEU A O 1
ATOM 699 N N . THR A 1 84 ? 7.220 -21.993 -16.834 1.00 82.31 84 THR A N 1
ATOM 700 C CA . THR A 1 84 ? 6.307 -22.383 -17.917 1.00 82.31 84 THR A CA 1
ATOM 701 C C . THR A 1 84 ? 7.064 -22.605 -19.232 1.00 82.31 84 THR A C 1
ATOM 703 O O . THR A 1 84 ? 6.767 -23.560 -19.951 1.00 82.31 84 THR A O 1
ATOM 706 N N . ASP A 1 85 ? 8.053 -21.757 -19.532 1.00 83.12 85 ASP A N 1
ATOM 707 C CA . ASP A 1 85 ? 8.909 -21.884 -20.719 1.00 83.12 85 ASP A CA 1
ATOM 708 C C . ASP A 1 85 ? 9.835 -23.110 -20.637 1.00 83.12 85 ASP A C 1
ATOM 710 O O . ASP A 1 85 ? 9.930 -23.885 -21.589 1.00 83.12 85 ASP A O 1
ATOM 714 N N . GLU A 1 86 ? 10.454 -23.349 -19.476 1.00 83.44 86 GLU A N 1
ATOM 715 C CA . GLU A 1 86 ? 11.320 -24.510 -19.228 1.00 83.44 86 GLU A CA 1
ATOM 716 C C . GLU A 1 86 ? 10.564 -25.840 -19.316 1.00 83.44 86 GLU A C 1
ATOM 718 O O . GLU A 1 86 ? 11.066 -26.802 -19.902 1.00 83.44 86 GLU A O 1
ATOM 723 N N . LEU A 1 87 ? 9.340 -25.899 -18.781 1.00 79.81 87 LEU A N 1
ATOM 724 C CA . LEU A 1 87 ? 8.515 -27.108 -18.796 1.00 79.81 87 LEU A CA 1
ATOM 725 C C . LEU A 1 87 ? 8.055 -27.499 -20.208 1.00 79.81 87 LEU A C 1
ATOM 727 O O . LEU A 1 87 ? 7.721 -28.665 -20.423 1.00 79.81 87 LEU A O 1
ATOM 731 N N . ARG A 1 88 ? 8.024 -26.556 -21.169 1.00 68.25 88 ARG A N 1
ATOM 732 C CA . ARG A 1 88 ? 7.632 -26.774 -22.582 1.00 68.25 88 ARG A CA 1
ATOM 733 C C . ARG A 1 88 ? 6.329 -27.567 -22.768 1.00 68.25 88 ARG A C 1
ATOM 735 O O . ARG A 1 88 ? 6.127 -28.227 -23.786 1.00 68.25 88 ARG A O 1
ATOM 742 N N . LEU A 1 89 ? 5.425 -27.506 -21.793 1.00 63.31 89 LEU A N 1
ATOM 743 C CA . LEU A 1 89 ? 4.181 -28.271 -21.774 1.00 63.31 89 LEU A CA 1
ATOM 744 C C . LEU A 1 89 ? 3.030 -27.359 -22.195 1.00 63.31 89 LEU A C 1
ATOM 746 O O . LEU A 1 89 ? 2.354 -26.746 -21.374 1.00 63.31 89 LEU A O 1
ATOM 750 N N . HIS A 1 90 ? 2.816 -27.262 -23.507 1.00 63.53 90 HIS A N 1
ATOM 751 C CA . HIS A 1 90 ? 1.813 -26.372 -24.109 1.00 63.53 90 HIS A CA 1
ATOM 752 C C . HIS A 1 90 ? 0.366 -26.715 -23.714 1.00 63.53 90 HIS A C 1
ATOM 754 O O . HIS A 1 90 ? -0.524 -25.883 -23.862 1.00 63.53 90 HIS A O 1
ATOM 760 N N . SER A 1 91 ? 0.125 -27.936 -23.231 1.00 70.25 91 SER A N 1
ATOM 761 C CA . SER A 1 91 ? -1.206 -28.450 -22.909 1.00 70.25 91 SER A CA 1
ATOM 762 C C . SER A 1 91 ? -1.531 -28.478 -21.414 1.00 70.25 91 SER A C 1
ATOM 764 O O . SER A 1 91 ? -2.706 -28.399 -21.080 1.00 70.25 91 SER A O 1
ATOM 766 N N . ASN A 1 92 ? -0.536 -28.596 -20.522 1.00 65.81 92 ASN A N 1
ATOM 767 C CA . ASN A 1 92 ? -0.759 -28.782 -19.080 1.00 65.81 92 ASN A CA 1
ATOM 768 C C . ASN A 1 92 ? 0.420 -28.268 -18.216 1.00 65.81 92 ASN A C 1
ATOM 770 O O . ASN A 1 92 ? 1.097 -29.045 -17.536 1.00 65.81 92 ASN A O 1
ATOM 774 N N . PRO A 1 93 ? 0.678 -26.949 -18.202 1.00 60.34 93 PRO A N 1
ATOM 775 C CA . PRO A 1 93 ? 1.859 -26.364 -17.556 1.00 60.34 93 PRO A CA 1
ATOM 776 C C . PRO A 1 93 ? 1.914 -26.543 -16.027 1.00 60.34 93 PRO A C 1
ATOM 778 O 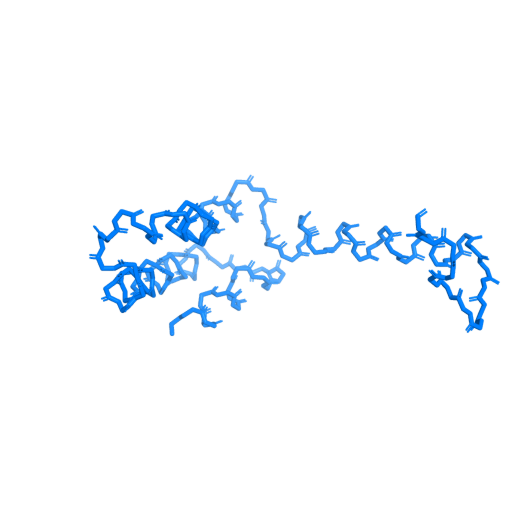O . PRO A 1 93 ? 2.973 -26.380 -15.434 1.00 60.34 93 PRO A O 1
ATOM 781 N N . TYR A 1 94 ? 0.803 -26.917 -15.384 1.00 66.56 94 TYR A N 1
ATOM 782 C CA . TYR A 1 94 ? 0.711 -27.065 -13.926 1.00 66.56 94 TYR A CA 1
ATOM 783 C C . TYR A 1 94 ? 0.705 -28.519 -13.429 1.00 66.56 94 TYR A C 1
ATOM 785 O O . TYR A 1 94 ? 0.665 -28.747 -12.224 1.00 66.56 94 TYR A O 1
ATOM 793 N N . GLN A 1 95 ? 0.744 -29.515 -14.323 1.00 67.56 95 GLN A N 1
ATOM 794 C CA . GLN A 1 95 ? 0.503 -30.919 -13.955 1.00 67.56 95 GLN A CA 1
ATOM 795 C C . GLN A 1 95 ? 1.588 -31.521 -13.041 1.00 67.56 95 GLN A C 1
ATOM 797 O O . GLN A 1 95 ? 1.315 -32.487 -12.336 1.00 67.56 95 GLN A O 1
ATOM 802 N N . ASN A 1 96 ? 2.786 -30.931 -13.017 1.00 62.66 96 ASN A N 1
ATOM 803 C CA . ASN A 1 96 ? 3.936 -31.423 -12.250 1.00 62.66 96 ASN A CA 1
ATOM 804 C C . ASN A 1 96 ? 4.336 -30.510 -11.069 1.00 62.66 96 ASN A C 1
ATOM 806 O O . ASN A 1 96 ? 5.422 -30.680 -10.529 1.00 62.66 96 ASN A O 1
ATOM 810 N N . LEU A 1 97 ? 3.510 -29.527 -10.681 1.00 61.06 97 LEU A N 1
ATOM 811 C CA . LEU A 1 97 ? 3.817 -28.567 -9.600 1.00 61.06 97 LEU A CA 1
ATOM 812 C C . LEU A 1 97 ? 3.309 -29.013 -8.208 1.00 61.06 97 LEU A C 1
ATOM 814 O O . LEU A 1 97 ? 2.929 -28.169 -7.398 1.00 61.06 97 LEU A O 1
ATOM 818 N N . ALA A 1 98 ? 3.272 -30.323 -7.942 1.00 55.66 98 ALA A N 1
ATOM 819 C CA . ALA A 1 98 ? 2.828 -30.903 -6.668 1.00 55.66 98 ALA A CA 1
ATOM 820 C C . ALA A 1 98 ? 3.992 -31.170 -5.704 1.00 55.66 98 ALA A C 1
ATOM 822 O O . ALA A 1 98 ? 5.040 -31.665 -6.177 1.00 55.66 98 ALA A O 1
#

Organism: Auricularia subglabra (strain TFB-10046 / SS5) (NCBI:txid717982)